Protein AF-X1IWI5-F1 (afdb_monomer)

Foldseek 3Di:
DDDPPPPVVVVVVVVVVVVVPPPDDPPDDDPDDDPVVVVVVVVVVVVPPPPPPPDDAAEWEQLAAEEQQFLNRTASDPVSPDRHDPPSGGCQRDPQNQAYEYAYDAPHEYEYDEEQRHYQEYEYAHEYEPEAHANAEYQEYAYAYYYHYPDPHDYHYHDVRHDDPDD

Sequence (167 aa):
MNNFRSIRSVFFQLKSIFFSTSNSFTENTFPTISFRWRKIALLFIFSIGLCLQSYSQSTWYTLASGEWDDPTTWTLDPSGVLPNNPGSLTPTTSPTSASDYVVILSARTVTVSSNNKTNARLTVTGRIDFKATTGHTFTEIRGSGKIILKADNFPAGDASHFLTEDQ

Mean predicted aligned error: 14.98 Å

Solvent-accessible surface area (backbone atoms only — not comparable to full-atom values): 9650 Å² total; per-residue (Å²): 144,87,75,82,70,60,66,64,54,56,59,54,57,56,56,54,62,66,62,71,78,68,86,83,73,83,90,75,88,77,80,91,71,61,79,78,52,62,60,52,55,56,51,53,57,59,73,62,60,66,78,80,75,81,80,68,74,48,58,40,21,37,43,45,61,36,45,56,86,39,33,77,21,36,9,59,32,92,84,21,78,53,90,42,48,94,78,63,45,27,65,76,70,36,97,42,13,63,63,14,36,37,36,38,40,66,95,29,45,38,36,36,90,64,58,56,51,44,26,31,30,40,35,34,49,14,34,39,34,36,44,83,34,44,73,31,38,25,60,33,31,30,39,71,38,46,84,42,66,71,56,99,45,79,60,47,53,47,47,89,60,40,67,79,74,93,128

Organism: NCBI:txid412755

Secondary structure (DSSP, 8-state):
---TTHHHHHHHHHHHHHHHT-S-----------HHHHHHHHHHHHHT----------EEEE-SSEETT-GGGEES-TTS-S---TT---TTTSTTGGG-EEEE-TT-EEE--SS--EEEEEEESSEEE-TT----EEEEEEESSEEE-SSS-PPEEEEEEE--S--

Structure (mmCIF, N/CA/C/O backbone):
data_AF-X1IWI5-F1
#
_entry.id   AF-X1IWI5-F1
#
loop_
_atom_site.group_PDB
_atom_site.id
_atom_site.type_symbol
_atom_site.label_atom_id
_atom_site.label_alt_id
_atom_site.label_comp_id
_atom_site.label_asym_id
_atom_site.label_entity_id
_atom_site.label_seq_id
_atom_site.pdbx_PDB_ins_code
_atom_site.Cartn_x
_atom_site.Cartn_y
_atom_site.Cartn_z
_atom_site.occupancy
_atom_site.B_iso_or_equiv
_atom_site.auth_seq_id
_atom_site.auth_comp_id
_atom_site.auth_asym_id
_atom_site.auth_atom_id
_atom_site.pdbx_PDB_model_num
ATOM 1 N N . MET A 1 1 ? 40.822 33.840 1.444 1.00 48.66 1 MET A N 1
ATOM 2 C CA . MET A 1 1 ? 41.883 33.393 0.515 1.00 48.66 1 MET A CA 1
ATOM 3 C C . MET A 1 1 ? 42.772 32.395 1.247 1.00 48.66 1 MET A C 1
ATOM 5 O O . MET A 1 1 ? 43.721 32.830 1.864 1.00 48.66 1 MET A O 1
ATOM 9 N N . ASN A 1 2 ? 42.403 31.106 1.293 1.00 48.56 2 ASN A N 1
ATOM 10 C CA . ASN A 1 2 ? 43.216 29.999 1.834 1.00 48.56 2 ASN A CA 1
ATOM 11 C C . ASN A 1 2 ? 42.474 28.678 1.569 1.00 48.56 2 ASN A C 1
ATOM 13 O O . ASN A 1 2 ? 41.573 28.352 2.324 1.00 48.56 2 ASN A O 1
ATOM 17 N N . ASN A 1 3 ? 42.791 27.965 0.480 1.00 47.91 3 ASN A N 1
ATOM 18 C CA . ASN A 1 3 ? 42.430 26.536 0.326 1.00 47.91 3 ASN A CA 1
ATOM 19 C C . ASN A 1 3 ? 43.180 25.790 -0.800 1.00 47.91 3 ASN A C 1
ATOM 21 O O . ASN A 1 3 ? 43.015 24.587 -0.968 1.00 47.91 3 ASN A O 1
ATOM 25 N N . PHE A 1 4 ? 44.084 26.444 -1.538 1.00 42.78 4 PHE A N 1
ATOM 26 C CA . PHE A 1 4 ? 44.809 25.809 -2.650 1.00 42.78 4 PHE A CA 1
ATOM 27 C C . PHE A 1 4 ? 46.048 24.981 -2.252 1.00 42.78 4 PHE A C 1
ATOM 29 O O . PHE A 1 4 ? 46.685 24.385 -3.120 1.00 42.78 4 PHE A O 1
ATOM 36 N N . ARG A 1 5 ? 46.408 24.906 -0.961 1.00 47.59 5 ARG A N 1
ATOM 37 C CA . ARG A 1 5 ? 47.609 24.170 -0.509 1.00 47.59 5 ARG A CA 1
ATOM 38 C C . ARG A 1 5 ? 47.379 22.684 -0.191 1.00 47.59 5 ARG A C 1
ATOM 40 O O . ARG A 1 5 ? 48.349 21.937 -0.194 1.00 47.59 5 ARG A O 1
ATOM 47 N N . SER A 1 6 ? 46.138 22.228 0.011 1.00 51.47 6 SER A N 1
ATOM 48 C CA . SER A 1 6 ? 45.866 20.842 0.449 1.00 51.47 6 SER A CA 1
ATOM 49 C C . SER A 1 6 ? 45.913 19.811 -0.697 1.00 51.47 6 SER A C 1
ATOM 51 O O . SER A 1 6 ? 46.529 18.755 -0.579 1.00 51.47 6 SER A O 1
ATOM 53 N N . ILE A 1 7 ? 45.379 20.151 -1.875 1.00 47.53 7 ILE A N 1
ATOM 54 C CA . ILE A 1 7 ? 45.227 19.204 -3.000 1.00 47.53 7 ILE A CA 1
ATOM 55 C C . ILE A 1 7 ? 46.578 18.795 -3.615 1.00 47.53 7 ILE A C 1
ATOM 57 O O . ILE A 1 7 ? 46.764 17.642 -3.999 1.00 47.53 7 ILE A O 1
ATOM 61 N N . ARG A 1 8 ? 47.569 19.698 -3.656 1.00 45.88 8 ARG A N 1
ATOM 62 C CA . ARG A 1 8 ? 48.908 19.380 -4.192 1.00 45.88 8 ARG A CA 1
ATOM 63 C C . ARG A 1 8 ? 49.673 18.358 -3.339 1.00 45.88 8 ARG A C 1
ATOM 65 O O . ARG A 1 8 ? 50.489 17.627 -3.889 1.00 45.88 8 ARG A O 1
ATOM 72 N N . SER A 1 9 ? 49.395 18.290 -2.035 1.00 42.44 9 SER A N 1
ATOM 73 C CA . SER A 1 9 ? 50.067 17.374 -1.102 1.00 42.44 9 SER A CA 1
ATOM 74 C C . SER A 1 9 ? 49.572 15.929 -1.260 1.00 42.44 9 SER A C 1
ATOM 76 O O . SER A 1 9 ? 50.367 14.994 -1.355 1.00 42.44 9 SER A O 1
ATOM 78 N N . VAL A 1 10 ? 48.256 15.750 -1.424 1.00 50.88 10 VAL A N 1
ATOM 79 C CA . VAL A 1 10 ? 47.628 14.433 -1.637 1.00 50.88 10 VAL A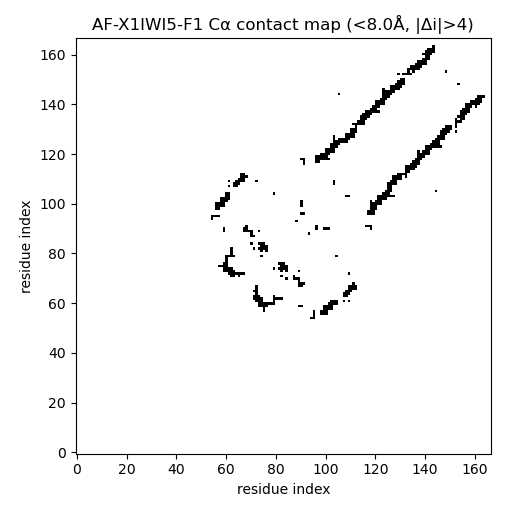 CA 1
ATOM 80 C C . VAL A 1 10 ? 48.057 13.817 -2.976 1.00 50.88 10 VAL A C 1
ATOM 82 O O . VAL A 1 10 ? 48.369 12.629 -3.051 1.00 50.88 10 VAL A O 1
ATOM 85 N N . PHE A 1 11 ? 48.183 14.642 -4.022 1.00 44.34 11 PHE A N 1
ATOM 86 C CA . PHE A 1 11 ? 48.696 14.217 -5.330 1.00 44.34 11 PHE A CA 1
ATOM 87 C C . PHE A 1 11 ? 50.164 13.759 -5.302 1.00 44.34 11 PHE A C 1
ATOM 89 O O . PHE A 1 11 ? 50.561 12.954 -6.144 1.00 44.34 11 PHE A O 1
ATOM 96 N N . PHE A 1 12 ? 50.973 14.247 -4.357 1.00 45.41 12 PHE A N 1
ATOM 97 C CA . PHE A 1 12 ? 52.381 13.856 -4.237 1.00 45.41 12 PHE A CA 1
ATOM 98 C C . PHE A 1 12 ? 52.550 12.539 -3.462 1.00 45.41 12 PHE A C 1
ATOM 100 O O . PHE A 1 12 ? 53.383 11.717 -3.836 1.00 45.41 12 PHE A O 1
ATOM 107 N N . GLN A 1 13 ? 51.712 12.295 -2.446 1.00 46.12 13 GLN A N 1
ATOM 108 C CA . GLN A 1 13 ? 51.701 11.046 -1.668 1.00 46.12 13 GLN A CA 1
ATOM 109 C C . GLN A 1 13 ? 51.179 9.843 -2.472 1.00 46.12 13 GLN A C 1
ATOM 111 O O . GLN A 1 13 ? 51.767 8.768 -2.423 1.00 46.12 13 GLN A O 1
ATOM 116 N N . LEU A 1 14 ? 50.143 10.018 -3.298 1.00 37.47 14 LEU A N 1
ATOM 117 C CA . LEU A 1 14 ? 49.637 8.931 -4.152 1.00 37.47 14 LEU A CA 1
ATOM 118 C C . LEU A 1 14 ? 50.627 8.535 -5.258 1.00 37.47 14 LEU A C 1
ATOM 120 O O . LEU A 1 14 ? 50.678 7.375 -5.661 1.00 37.47 14 LEU A O 1
ATOM 124 N N . LYS A 1 15 ? 51.465 9.472 -5.718 1.00 40.16 15 LYS A N 1
ATOM 125 C CA . LYS A 1 15 ? 52.492 9.203 -6.733 1.00 40.16 15 LYS A CA 1
ATOM 126 C C . LYS A 1 15 ? 53.610 8.286 -6.226 1.00 40.16 15 LYS A C 1
ATOM 128 O O . LYS A 1 15 ? 54.157 7.534 -7.028 1.00 40.16 15 LYS A O 1
ATOM 133 N N . SER A 1 16 ? 53.946 8.330 -4.931 1.00 42.09 16 SER A N 1
ATOM 134 C CA . SER A 1 16 ? 54.990 7.461 -4.367 1.00 42.09 16 SER A CA 1
ATOM 135 C C . SER A 1 16 ? 54.486 6.038 -4.107 1.00 42.09 16 SER A C 1
ATOM 137 O O . SER A 1 16 ? 55.231 5.085 -4.329 1.00 42.09 16 SER A O 1
ATOM 139 N N . ILE A 1 17 ? 53.207 5.877 -3.746 1.00 45.00 17 ILE A N 1
ATOM 140 C CA . ILE A 1 17 ? 52.581 4.562 -3.523 1.00 45.00 17 ILE A CA 1
ATOM 141 C C . ILE A 1 17 ? 52.542 3.745 -4.826 1.00 45.00 17 ILE A C 1
ATOM 143 O O . ILE A 1 17 ? 52.826 2.549 -4.819 1.00 45.00 17 ILE A O 1
ATOM 147 N N . PHE A 1 18 ? 52.282 4.390 -5.969 1.00 43.59 18 PHE A N 1
ATOM 148 C CA . PHE A 1 18 ? 52.265 3.708 -7.269 1.00 43.59 18 PHE A CA 1
ATOM 149 C C . PHE A 1 18 ? 53.653 3.329 -7.813 1.00 43.59 18 PHE A C 1
ATOM 151 O O . PHE A 1 18 ? 53.731 2.452 -8.669 1.00 43.59 18 PHE A O 1
ATOM 158 N N . PHE A 1 19 ? 54.745 3.936 -7.331 1.00 42.88 19 PHE A N 1
ATOM 159 C CA . PHE A 1 19 ? 56.100 3.608 -7.802 1.00 42.88 19 PHE A CA 1
ATOM 160 C C . PHE A 1 19 ? 56.765 2.458 -7.025 1.00 42.88 19 PHE A C 1
ATOM 162 O O . PHE A 1 19 ? 57.639 1.792 -7.572 1.00 42.88 19 PHE A O 1
ATOM 169 N N . SER A 1 20 ? 56.332 2.178 -5.789 1.00 38.62 20 SER A N 1
ATOM 170 C CA . SER A 1 20 ? 56.926 1.125 -4.942 1.00 38.62 20 SER A CA 1
ATOM 171 C C . SER A 1 20 ? 56.593 -0.303 -5.407 1.00 38.62 20 SER A C 1
ATOM 173 O O . SER A 1 20 ? 57.380 -1.227 -5.227 1.00 38.62 20 SER A O 1
ATOM 175 N N . THR A 1 21 ? 55.454 -0.497 -6.075 1.00 44.72 21 THR A N 1
ATOM 176 C CA . THR A 1 21 ? 54.910 -1.840 -6.364 1.00 44.72 21 THR A CA 1
ATOM 177 C C . THR A 1 21 ? 55.082 -2.263 -7.827 1.00 44.72 21 THR A C 1
ATOM 179 O O . THR A 1 21 ? 54.224 -2.942 -8.382 1.00 44.72 21 THR A O 1
ATOM 182 N N . SER A 1 22 ? 56.165 -1.835 -8.486 1.00 47.81 22 SER A N 1
ATOM 183 C CA . SER A 1 22 ? 56.419 -2.142 -9.908 1.00 47.81 22 SER A CA 1
ATOM 184 C C . SER A 1 22 ? 57.654 -3.007 -10.174 1.00 47.81 22 SER A C 1
ATOM 186 O O . SER A 1 22 ? 58.062 -3.153 -11.319 1.00 47.81 22 SER A O 1
ATOM 188 N N . ASN A 1 23 ? 58.213 -3.656 -9.151 1.00 47.78 23 ASN A N 1
ATOM 189 C CA . ASN A 1 23 ? 59.339 -4.575 -9.324 1.00 47.78 23 ASN A CA 1
ATOM 190 C C . ASN A 1 23 ? 58.905 -6.030 -9.141 1.00 47.78 23 ASN A C 1
ATOM 192 O O . ASN A 1 23 ? 59.270 -6.649 -8.148 1.00 47.78 23 ASN A O 1
ATOM 196 N N . SER A 1 24 ? 58.088 -6.553 -10.060 1.00 45.00 24 SER A N 1
ATOM 197 C CA . SER A 1 24 ? 58.049 -7.982 -10.455 1.00 45.00 24 SER A CA 1
ATOM 198 C C . SER A 1 24 ? 56.770 -8.307 -11.229 1.00 45.00 24 SER A C 1
ATOM 200 O O . SER A 1 24 ? 55.921 -9.075 -10.791 1.00 45.00 24 SER A O 1
ATOM 202 N N . PHE A 1 25 ? 56.629 -7.748 -12.428 1.00 38.84 25 PHE A N 1
ATOM 203 C CA . PHE A 1 25 ? 55.798 -8.397 -13.437 1.00 38.84 25 PHE A CA 1
ATOM 204 C C . PHE A 1 25 ? 56.708 -8.698 -14.618 1.00 38.84 25 PHE A C 1
ATOM 206 O O . PHE A 1 25 ? 57.157 -7.793 -15.313 1.00 38.84 25 PHE A O 1
ATOM 213 N N . THR A 1 26 ? 57.084 -9.968 -14.759 1.00 39.28 26 THR A N 1
ATOM 214 C CA . THR A 1 26 ? 57.910 -10.453 -15.864 1.00 39.28 26 THR A CA 1
ATOM 215 C C . THR A 1 26 ? 57.195 -10.158 -17.179 1.00 39.28 26 THR A C 1
ATOM 217 O O . THR A 1 26 ? 56.126 -10.710 -17.444 1.00 39.28 26 THR A O 1
ATOM 220 N N . GLU A 1 27 ? 57.778 -9.259 -17.971 1.00 41.78 27 GLU A N 1
ATOM 221 C CA . GLU A 1 27 ? 57.316 -8.848 -19.297 1.00 41.78 27 GLU A CA 1
ATOM 222 C C . GLU A 1 27 ? 57.450 -9.992 -20.303 1.00 41.78 27 GLU A C 1
ATOM 224 O O . GLU A 1 27 ? 58.369 -10.013 -21.113 1.00 41.78 27 GLU A O 1
ATOM 229 N N . ASN A 1 28 ? 56.517 -10.938 -20.296 1.00 45.28 28 ASN A N 1
ATOM 230 C CA . ASN A 1 28 ? 56.418 -11.899 -21.383 1.00 45.28 28 ASN A CA 1
ATOM 231 C C . ASN A 1 28 ? 55.070 -11.719 -22.083 1.00 45.28 28 ASN A C 1
ATOM 233 O O . ASN A 1 28 ? 54.017 -12.087 -21.569 1.00 45.28 28 ASN A O 1
ATOM 237 N N . THR A 1 29 ? 55.156 -11.162 -23.293 1.00 45.62 29 THR A N 1
ATOM 238 C CA . THR A 1 29 ? 54.141 -11.117 -24.361 1.00 45.62 29 THR A CA 1
ATOM 239 C C . THR A 1 29 ? 52.958 -10.158 -24.200 1.00 45.62 29 THR A C 1
ATOM 241 O O . THR A 1 29 ? 51.818 -10.573 -24.037 1.00 45.62 29 THR A O 1
ATOM 244 N N . PHE A 1 30 ? 53.197 -8.866 -24.442 1.00 42.31 30 PHE A N 1
ATOM 245 C CA . PHE A 1 30 ? 52.181 -8.026 -25.089 1.00 42.31 30 PHE A CA 1
ATOM 246 C C . PHE A 1 30 ? 52.813 -7.260 -26.261 1.00 42.31 30 PHE A C 1
ATOM 248 O O . PHE A 1 30 ? 53.873 -6.658 -26.081 1.00 42.31 30 PHE A O 1
ATOM 255 N N . PRO A 1 31 ? 52.214 -7.284 -27.469 1.00 43.91 31 PRO A N 1
ATOM 256 C CA . PRO A 1 31 ? 52.748 -6.555 -28.612 1.00 43.91 31 PRO A CA 1
ATOM 257 C C . PRO A 1 31 ? 52.684 -5.044 -28.355 1.00 43.91 31 PRO A C 1
ATOM 259 O O . PRO A 1 31 ? 51.786 -4.547 -27.672 1.00 43.91 31 PRO A O 1
ATOM 262 N N . THR A 1 32 ? 53.652 -4.315 -28.908 1.00 50.38 32 THR A N 1
ATOM 263 C CA . THR A 1 32 ? 53.861 -2.866 -28.783 1.00 50.38 32 THR A CA 1
ATOM 264 C C . THR A 1 32 ? 52.695 -2.059 -29.363 1.00 50.38 32 THR A C 1
ATOM 266 O O . THR A 1 32 ? 52.744 -1.514 -30.463 1.00 50.38 32 THR A O 1
ATOM 269 N N . ILE A 1 33 ? 51.612 -1.950 -28.597 1.00 45.59 33 ILE A N 1
ATOM 270 C CA . ILE A 1 33 ? 50.469 -1.095 -28.917 1.00 45.59 33 ILE A CA 1
ATOM 271 C C . ILE A 1 33 ? 50.834 0.356 -28.580 1.00 45.59 33 ILE A C 1
ATOM 273 O O . ILE A 1 33 ? 51.229 0.683 -27.458 1.00 45.59 33 ILE A O 1
ATOM 277 N N . SER A 1 34 ? 50.706 1.239 -29.574 1.00 57.50 34 SER A N 1
ATOM 278 C CA . SER A 1 34 ? 51.087 2.649 -29.462 1.00 57.50 34 SER A CA 1
ATOM 279 C C . SER A 1 34 ? 50.402 3.358 -28.284 1.00 57.50 34 SER A C 1
ATOM 281 O O . SER A 1 34 ? 49.220 3.161 -27.987 1.00 57.50 34 SER A O 1
ATOM 283 N N . PHE A 1 35 ? 51.149 4.250 -27.624 1.00 49.50 35 PHE A N 1
ATOM 284 C CA . PHE A 1 35 ? 50.772 4.958 -26.391 1.00 49.50 35 PHE A CA 1
ATOM 285 C C . PHE A 1 35 ? 49.425 5.713 -26.470 1.00 49.50 35 PHE A C 1
ATOM 287 O O . PHE A 1 35 ? 48.824 6.027 -25.441 1.00 49.50 35 PHE A O 1
ATOM 294 N N . ARG A 1 36 ? 48.912 5.979 -27.682 1.00 53.62 36 ARG A N 1
ATOM 295 C CA . ARG A 1 36 ? 47.614 6.637 -27.908 1.00 53.62 36 ARG A CA 1
ATOM 296 C C . ARG A 1 36 ? 46.409 5.749 -27.558 1.00 53.62 36 ARG A C 1
ATOM 298 O O . ARG A 1 36 ? 45.365 6.291 -27.217 1.00 53.62 36 ARG A O 1
ATOM 305 N N . TRP A 1 37 ? 46.562 4.423 -27.535 1.00 46.09 37 TRP A N 1
ATOM 306 C CA . TRP A 1 37 ? 45.487 3.472 -27.205 1.00 46.09 37 TRP A CA 1
ATOM 307 C C . TRP A 1 37 ? 45.353 3.175 -25.703 1.00 46.09 37 TRP A C 1
ATOM 309 O O . TRP A 1 37 ? 44.263 2.854 -25.236 1.00 46.09 37 TRP A O 1
ATOM 319 N N . ARG A 1 38 ? 46.412 3.384 -24.906 1.00 49.84 38 ARG A N 1
ATOM 320 C CA . ARG A 1 38 ? 46.373 3.213 -23.435 1.00 49.84 38 ARG A CA 1
ATOM 321 C C . ARG A 1 38 ? 45.433 4.214 -22.750 1.00 49.84 38 ARG A C 1
ATOM 3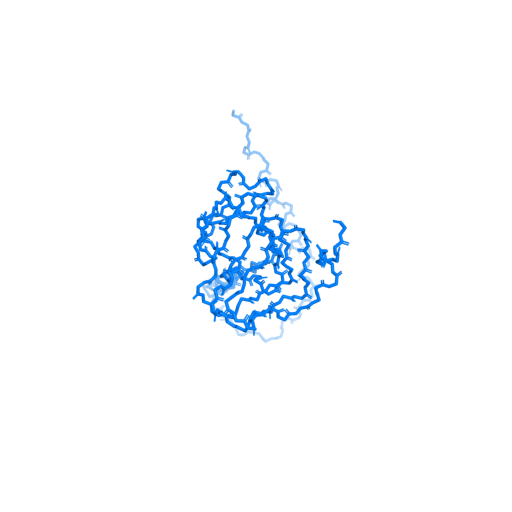23 O O . ARG A 1 38 ? 44.811 3.881 -21.748 1.00 49.84 38 ARG A O 1
ATOM 330 N N . LYS A 1 39 ? 45.291 5.424 -23.305 1.00 47.59 39 LYS A N 1
ATOM 331 C CA . LYS A 1 39 ? 44.359 6.451 -22.800 1.00 47.59 39 LYS A CA 1
ATOM 332 C C . LYS A 1 39 ? 42.901 6.177 -23.189 1.00 47.59 39 LYS A C 1
ATOM 334 O O . LYS A 1 39 ? 42.006 6.538 -22.436 1.00 47.59 39 LYS A O 1
ATOM 339 N N . ILE A 1 40 ? 42.672 5.517 -24.326 1.00 50.31 40 ILE A N 1
ATOM 340 C CA . ILE A 1 40 ? 41.329 5.166 -24.818 1.00 50.31 40 ILE A CA 1
ATOM 341 C C . ILE A 1 40 ? 40.785 3.940 -24.064 1.00 50.31 40 ILE A C 1
ATOM 343 O O . ILE A 1 40 ? 39.624 3.939 -23.669 1.00 50.31 40 ILE A O 1
ATOM 347 N N . ALA A 1 41 ? 41.634 2.952 -23.754 1.00 50.66 41 ALA A N 1
ATOM 348 C CA . ALA A 1 41 ? 41.246 1.787 -22.951 1.00 50.66 41 ALA A CA 1
ATOM 349 C C . ALA A 1 41 ? 40.859 2.150 -21.499 1.00 50.66 41 ALA A C 1
ATOM 351 O O . ALA A 1 41 ? 39.903 1.604 -20.956 1.00 50.66 41 ALA A O 1
ATOM 352 N N . LEU A 1 42 ? 41.541 3.127 -20.886 1.00 49.44 42 LEU A N 1
ATOM 353 C CA . LEU A 1 42 ? 41.219 3.629 -19.539 1.00 49.44 42 LEU A CA 1
ATOM 354 C C . LEU A 1 42 ? 39.928 4.467 -19.488 1.00 49.44 42 LEU A C 1
ATOM 356 O O . LEU A 1 42 ? 39.244 4.468 -18.468 1.00 49.44 42 LEU A O 1
ATOM 360 N N . LEU A 1 43 ? 39.556 5.133 -20.586 1.00 48.94 43 LEU A N 1
ATOM 361 C CA . LEU A 1 43 ? 38.269 5.833 -20.705 1.00 48.94 43 LEU A CA 1
ATOM 362 C C . LEU A 1 43 ? 37.092 4.864 -20.910 1.00 48.94 43 LEU A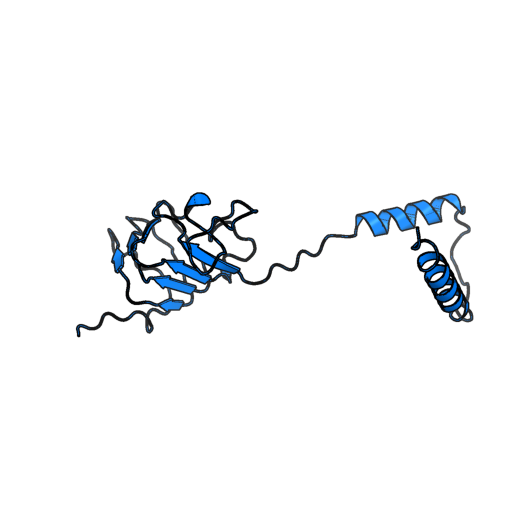 C 1
ATOM 364 O O . LEU A 1 43 ? 35.981 5.156 -20.471 1.00 48.94 43 LEU A O 1
ATOM 368 N N . PHE A 1 44 ? 37.335 3.692 -21.505 1.00 47.44 44 PHE A N 1
ATOM 369 C CA . PHE A 1 44 ? 36.313 2.655 -21.679 1.00 47.44 44 PHE A CA 1
ATOM 370 C C . PHE A 1 44 ? 35.949 1.947 -20.366 1.00 47.44 44 PHE A C 1
ATOM 372 O O . PHE A 1 44 ? 34.780 1.662 -20.125 1.00 47.44 44 PHE A O 1
ATOM 379 N N . ILE A 1 45 ? 36.920 1.748 -19.470 1.00 50.28 45 ILE A N 1
ATOM 380 C CA . ILE A 1 45 ? 36.666 1.198 -18.127 1.00 50.28 45 ILE A CA 1
ATOM 381 C C . ILE A 1 45 ? 35.964 2.242 -17.232 1.00 50.28 45 ILE A C 1
ATOM 383 O O . ILE A 1 45 ? 35.169 1.876 -16.373 1.00 50.28 45 ILE A O 1
ATOM 387 N N . PHE A 1 46 ? 36.161 3.545 -17.482 1.00 46.25 46 PHE A N 1
ATOM 388 C CA . PHE A 1 46 ? 35.451 4.624 -16.777 1.00 46.25 46 PHE A CA 1
ATOM 389 C C . PHE A 1 46 ? 33.996 4.824 -17.254 1.00 46.25 46 PHE A C 1
ATOM 391 O O . PHE A 1 46 ? 33.165 5.290 -16.482 1.00 46.25 46 PHE A O 1
ATOM 398 N N . SER A 1 47 ? 33.649 4.427 -18.489 1.00 49.12 47 SER A N 1
ATOM 399 C CA . SER A 1 47 ? 32.244 4.371 -18.956 1.00 49.12 47 SER A CA 1
ATOM 400 C C . SER A 1 4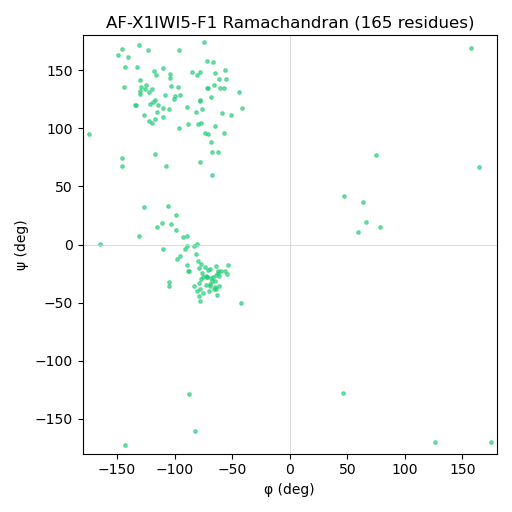7 ? 31.484 3.126 -18.482 1.00 49.12 47 SER A C 1
ATOM 402 O O . SER A 1 47 ? 30.259 3.108 -18.530 1.00 49.12 47 SER A O 1
ATOM 404 N N . ILE A 1 48 ? 32.193 2.113 -17.971 1.00 53.56 48 ILE A N 1
ATOM 405 C CA . ILE A 1 48 ? 31.628 0.977 -17.219 1.00 53.56 48 ILE A CA 1
ATOM 406 C C . ILE A 1 48 ? 31.799 1.223 -15.706 1.00 53.56 48 ILE A C 1
ATOM 408 O O . ILE A 1 48 ? 31.756 0.312 -14.885 1.00 53.56 48 ILE A O 1
ATOM 412 N N . GLY A 1 49 ? 31.896 2.490 -15.289 1.00 51.53 49 GLY A N 1
ATOM 413 C CA . GLY A 1 49 ? 31.444 2.909 -13.965 1.00 51.53 49 GLY A CA 1
ATOM 414 C C . GLY A 1 49 ? 29.922 2.790 -13.892 1.00 51.53 49 GLY A C 1
ATOM 415 O O . GLY A 1 49 ? 29.232 3.791 -13.724 1.00 51.53 49 GLY A O 1
ATOM 416 N N . LEU A 1 50 ? 29.403 1.574 -14.098 1.00 55.34 50 LEU A N 1
ATOM 417 C CA . LEU A 1 50 ? 28.028 1.211 -13.818 1.00 55.34 50 LEU A CA 1
ATOM 418 C C . LEU A 1 50 ? 27.781 1.661 -12.386 1.00 55.34 50 LEU A C 1
ATOM 420 O O . LEU A 1 50 ? 28.379 1.144 -11.442 1.00 55.34 50 LEU A O 1
ATOM 424 N N . CYS A 1 51 ? 26.946 2.681 -12.250 1.00 57.47 51 CYS A N 1
ATOM 425 C CA . CYS A 1 51 ? 26.410 3.096 -10.978 1.00 57.47 51 CYS A CA 1
ATOM 426 C C . CYS A 1 51 ? 25.692 1.872 -10.395 1.00 57.47 51 CYS A C 1
ATOM 428 O O . CYS A 1 51 ? 24.564 1.572 -10.779 1.00 57.47 51 CYS A O 1
ATOM 430 N N . LEU A 1 52 ? 26.368 1.112 -9.530 1.00 53.75 52 LEU A N 1
ATOM 431 C CA . LEU A 1 52 ? 25.718 0.129 -8.679 1.00 53.75 52 LEU A CA 1
ATOM 432 C C . LEU A 1 52 ? 24.880 0.941 -7.696 1.00 53.75 52 LEU A C 1
ATOM 434 O O . LEU A 1 52 ? 25.357 1.370 -6.648 1.00 53.75 52 LEU A O 1
ATOM 438 N N . GLN A 1 53 ? 23.649 1.247 -8.095 1.00 57.03 53 GLN A N 1
ATOM 439 C CA . GLN A 1 53 ? 22.665 1.831 -7.203 1.00 57.03 53 GLN A CA 1
ATOM 440 C C . GLN A 1 53 ? 22.223 0.711 -6.273 1.00 57.03 53 GLN A C 1
ATOM 442 O O . GLN A 1 53 ? 21.395 -0.125 -6.624 1.00 57.03 53 GLN A O 1
ATOM 447 N N . SER A 1 54 ? 22.845 0.652 -5.100 1.00 59.97 54 SER A N 1
ATOM 448 C CA . SER A 1 54 ? 22.361 -0.181 -4.009 1.00 59.97 54 SER A CA 1
ATOM 449 C C . SER A 1 54 ? 21.004 0.367 -3.581 1.00 59.97 54 SER A C 1
ATOM 451 O O . SER A 1 54 ? 20.934 1.392 -2.904 1.00 59.97 54 SER A O 1
ATOM 453 N N . TYR A 1 55 ? 19.923 -0.288 -3.997 1.00 68.19 55 TYR A N 1
ATOM 454 C CA . TYR A 1 55 ? 18.598 0.021 -3.485 1.00 68.19 55 TYR A CA 1
ATOM 455 C C . TYR A 1 55 ? 18.420 -0.690 -2.146 1.00 68.19 55 TYR A C 1
ATOM 457 O O . TYR A 1 55 ? 18.439 -1.917 -2.067 1.00 68.19 55 TYR A O 1
ATOM 465 N N . SER A 1 56 ? 18.307 0.099 -1.082 1.00 82.19 56 SER A N 1
ATOM 466 C CA . SER A 1 56 ? 17.911 -0.402 0.230 1.00 82.19 56 SER A CA 1
ATOM 467 C C . SER A 1 56 ? 16.390 -0.449 0.312 1.00 82.19 56 SER A C 1
ATOM 469 O O . SER A 1 56 ? 15.711 0.398 -0.270 1.00 82.19 56 SER A O 1
ATOM 471 N N . GLN A 1 57 ? 15.875 -1.409 1.081 1.00 91.00 57 GLN A N 1
ATOM 472 C CA . GLN A 1 57 ? 14.468 -1.490 1.463 1.00 91.00 57 GLN A CA 1
ATOM 473 C C . GLN A 1 57 ? 13.935 -0.114 1.884 1.00 91.00 57 GLN A C 1
ATOM 475 O O . GLN A 1 57 ? 14.545 0.567 2.714 1.00 91.00 57 GLN A O 1
ATOM 480 N N . SER A 1 58 ? 12.785 0.263 1.329 1.00 92.75 58 SER A N 1
ATOM 481 C CA . SER A 1 58 ? 12.096 1.517 1.619 1.00 92.75 58 SER A CA 1
ATOM 482 C C . SER A 1 58 ? 10.809 1.269 2.403 1.00 92.75 58 SER A C 1
ATOM 484 O O . SER A 1 58 ? 10.191 0.207 2.315 1.00 92.75 58 SER A O 1
ATOM 486 N N . THR A 1 59 ? 10.403 2.257 3.204 1.00 95.81 59 THR A N 1
ATOM 487 C CA . THR A 1 59 ? 9.093 2.260 3.866 1.00 95.81 59 THR A CA 1
ATOM 488 C C . THR A 1 59 ? 8.257 3.401 3.313 1.00 95.81 59 THR A C 1
ATOM 490 O O . THR A 1 59 ? 8.644 4.564 3.404 1.00 95.81 59 THR A O 1
ATOM 493 N N . TRP A 1 60 ? 7.117 3.045 2.740 1.00 96.44 60 TRP A N 1
ATOM 494 C CA . TRP A 1 60 ? 6.158 3.947 2.130 1.00 96.44 60 TRP A CA 1
ATOM 495 C C . TRP A 1 60 ? 5.069 4.312 3.128 1.00 96.44 60 TRP A C 1
ATOM 497 O O . TRP A 1 60 ? 4.439 3.431 3.711 1.00 96.44 60 TRP A O 1
ATOM 507 N N . TYR A 1 61 ? 4.814 5.603 3.284 1.00 96.88 61 TYR A N 1
ATOM 508 C CA . TYR A 1 61 ? 3.767 6.148 4.138 1.00 96.88 61 TYR A CA 1
ATOM 509 C C . TYR A 1 61 ? 2.729 6.880 3.290 1.00 96.88 61 TYR A C 1
ATOM 511 O O . TYR A 1 61 ? 3.054 7.494 2.272 1.00 96.88 61 TYR A O 1
ATOM 519 N N . THR A 1 62 ? 1.465 6.827 3.700 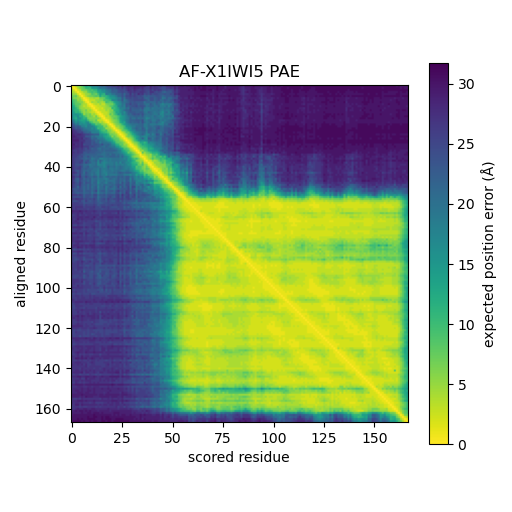1.00 96.38 62 THR A N 1
ATOM 520 C CA . THR A 1 62 ? 0.394 7.560 3.013 1.00 96.38 62 THR A CA 1
ATOM 521 C C . THR A 1 62 ? 0.439 9.051 3.349 1.00 96.38 62 THR A C 1
ATOM 523 O O . THR A 1 62 ? 0.198 9.438 4.490 1.00 96.38 62 THR A O 1
ATOM 526 N N . LEU A 1 63 ? 0.684 9.892 2.345 1.00 94.62 63 LEU A N 1
ATOM 527 C CA . LEU A 1 63 ? 0.655 11.353 2.450 1.00 94.62 63 LEU A CA 1
ATOM 528 C C . LEU A 1 63 ? -0.787 11.883 2.446 1.00 94.62 63 LEU A C 1
ATOM 530 O O . LEU A 1 63 ? -1.186 12.681 3.298 1.00 94.62 63 LEU A O 1
ATOM 534 N N . ALA A 1 64 ? -1.587 11.405 1.494 1.00 93.88 64 ALA A N 1
ATOM 535 C CA . ALA A 1 64 ? -2.959 11.837 1.260 1.00 93.88 64 ALA A CA 1
ATOM 536 C C . ALA A 1 64 ? -3.855 10.643 0.911 1.00 93.88 64 ALA A C 1
ATOM 538 O O . ALA A 1 64 ? -3.371 9.579 0.541 1.00 93.88 64 ALA A O 1
ATOM 539 N N . SER A 1 65 ? -5.171 10.806 1.050 1.00 95.69 65 SER A N 1
ATOM 540 C CA . SER A 1 65 ? -6.120 9.801 0.557 1.00 95.69 65 SER A CA 1
ATOM 541 C C . SER A 1 65 ? -6.136 9.821 -0.970 1.00 95.69 65 SER A C 1
ATOM 543 O O . SER A 1 65 ? -6.222 10.900 -1.554 1.00 95.69 65 SER A O 1
ATOM 545 N N . GLY A 1 66 ? -6.092 8.655 -1.606 1.00 96.00 66 GLY A N 1
ATOM 546 C CA . GLY A 1 66 ? -5.956 8.565 -3.057 1.00 96.00 66 GLY A CA 1
ATOM 547 C C . GLY A 1 66 ? -5.809 7.137 -3.565 1.00 96.00 66 GLY A C 1
ATOM 548 O O . GLY A 1 66 ? -5.998 6.170 -2.825 1.00 96.00 66 GLY A O 1
ATOM 549 N N . GLU A 1 67 ? -5.476 7.013 -4.846 1.00 96.62 67 GLU A N 1
ATOM 550 C CA . GLU A 1 67 ? -5.247 5.719 -5.488 1.00 96.62 67 GLU A CA 1
ATOM 551 C C . GLU A 1 67 ? -3.832 5.199 -5.178 1.00 96.62 67 GLU A C 1
ATOM 553 O O . GLU A 1 67 ? -2.870 5.961 -5.080 1.00 96.62 67 GLU A O 1
ATOM 558 N N . TRP A 1 68 ? -3.692 3.880 -5.045 1.00 96.12 68 TRP A N 1
ATOM 559 C CA . TRP A 1 68 ? -2.430 3.209 -4.717 1.00 96.12 68 TRP A CA 1
ATOM 560 C C . TRP A 1 68 ? -1.340 3.431 -5.770 1.00 96.12 68 TRP A C 1
ATOM 562 O O . TRP A 1 68 ? -0.166 3.532 -5.434 1.00 96.12 68 TRP A O 1
ATOM 572 N N . ASP A 1 69 ? -1.703 3.499 -7.048 1.00 95.38 69 ASP A N 1
ATOM 573 C CA . ASP A 1 69 ? -0.737 3.708 -8.135 1.00 95.38 69 ASP A CA 1
ATOM 574 C C . ASP A 1 69 ? -0.500 5.193 -8.451 1.00 95.38 69 ASP A C 1
ATOM 576 O O . ASP A 1 69 ? 0.195 5.513 -9.414 1.00 95.38 69 ASP A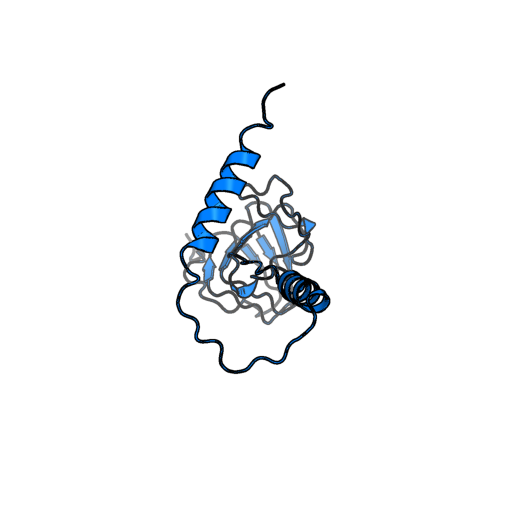 O 1
ATOM 580 N N . ASP A 1 70 ? -1.048 6.103 -7.643 1.00 95.50 70 ASP A N 1
ATOM 581 C CA . ASP A 1 70 ? -0.755 7.529 -7.737 1.00 95.50 70 ASP A CA 1
ATOM 582 C C . ASP A 1 70 ? 0.455 7.871 -6.845 1.00 95.50 70 ASP A C 1
ATOM 584 O O . ASP A 1 70 ? 0.392 7.688 -5.624 1.00 95.50 70 ASP A O 1
ATOM 588 N N . PRO A 1 71 ? 1.572 8.376 -7.403 1.00 94.25 71 PRO A N 1
ATOM 589 C CA . PRO A 1 71 ? 2.753 8.733 -6.620 1.00 94.25 71 PRO A CA 1
ATOM 590 C C . PRO A 1 71 ? 2.511 9.877 -5.625 1.00 94.25 71 PRO A C 1
ATOM 592 O O . PRO A 1 71 ? 3.284 10.018 -4.677 1.00 94.25 71 PRO A O 1
ATOM 595 N N . THR A 1 72 ? 1.452 10.676 -5.799 1.00 94.69 72 THR A N 1
ATOM 596 C CA . THR A 1 72 ? 1.085 11.766 -4.876 1.00 94.69 72 THR A CA 1
ATOM 597 C C . THR A 1 72 ? 0.409 11.264 -3.595 1.00 94.69 72 THR A C 1
ATOM 599 O O . THR A 1 72 ? 0.395 11.969 -2.585 1.00 94.69 72 THR A O 1
ATOM 602 N N . THR A 1 73 ? -0.084 10.020 -3.592 1.00 95.56 73 THR A N 1
ATOM 603 C CA . THR A 1 73 ? -0.622 9.336 -2.404 1.00 95.56 73 THR A CA 1
ATOM 604 C C . THR A 1 73 ? 0.482 8.999 -1.397 1.00 95.56 73 THR A C 1
ATOM 606 O O . THR A 1 73 ? 0.205 8.820 -0.208 1.00 95.56 73 THR A O 1
ATOM 609 N N . TRP A 1 74 ? 1.741 8.932 -1.840 1.00 96.12 74 TRP A N 1
ATOM 610 C CA . TRP A 1 74 ? 2.833 8.334 -1.080 1.00 96.12 74 TRP A CA 1
ATOM 611 C C . TRP A 1 74 ? 3.954 9.304 -0.730 1.00 96.12 74 TRP A C 1
ATOM 613 O O . TRP A 1 74 ? 4.291 10.227 -1.469 1.00 96.12 74 TRP A O 1
ATOM 623 N N . THR A 1 75 ? 4.586 9.030 0.404 1.00 95.44 75 THR A N 1
ATOM 624 C CA . THR A 1 75 ? 5.794 9.705 0.859 1.00 95.44 75 THR A CA 1
ATOM 625 C C . THR A 1 75 ? 6.722 8.720 1.564 1.00 95.44 75 THR A C 1
ATOM 627 O O . THR A 1 75 ? 6.282 7.721 2.130 1.00 95.44 75 THR A O 1
ATOM 630 N N . LEU A 1 76 ? 8.019 9.001 1.528 1.00 93.81 76 LEU A N 1
ATOM 631 C CA . LEU A 1 76 ? 9.044 8.308 2.310 1.00 93.81 76 LEU A CA 1
ATOM 632 C C . LEU A 1 76 ? 9.248 8.966 3.684 1.00 93.81 76 LEU A C 1
ATOM 634 O O . LEU A 1 76 ? 10.077 8.519 4.474 1.00 93.81 76 LEU A O 1
ATOM 638 N N . ASP A 1 77 ? 8.523 10.050 3.965 1.00 92.88 77 ASP A N 1
ATOM 639 C CA . ASP A 1 77 ? 8.532 10.709 5.262 1.00 92.88 77 ASP A CA 1
ATOM 640 C C . ASP A 1 77 ? 7.671 9.940 6.289 1.00 92.88 77 ASP A C 1
ATOM 642 O O . ASP A 1 77 ? 6.470 9.768 6.060 1.00 92.88 77 ASP A O 1
ATOM 646 N N . PRO A 1 78 ? 8.229 9.528 7.444 1.00 91.44 78 PRO A N 1
ATOM 647 C CA . PRO A 1 78 ? 7.496 8.755 8.449 1.00 91.44 78 PRO A CA 1
ATOM 648 C C . PRO A 1 78 ? 6.291 9.469 9.062 1.00 91.44 78 PRO A C 1
ATOM 650 O O . PRO A 1 78 ? 5.398 8.806 9.586 1.00 91.44 78 PRO A O 1
ATOM 653 N N . SER A 1 79 ? 6.256 10.807 9.031 1.00 89.62 79 SER A N 1
ATOM 654 C CA . SER A 1 79 ? 5.123 11.560 9.573 1.00 89.62 79 SER A CA 1
ATOM 655 C C . SER A 1 79 ? 3.925 11.582 8.621 1.00 89.62 79 SER A C 1
ATOM 657 O O . SER A 1 79 ? 2.805 11.839 9.058 1.00 89.62 79 SER A O 1
ATOM 659 N N . GLY A 1 80 ? 4.136 11.314 7.325 1.00 87.06 80 GLY A N 1
ATOM 660 C CA . GLY A 1 80 ? 3.079 11.393 6.317 1.00 87.06 80 GLY A CA 1
ATOM 661 C C . GLY A 1 80 ? 2.558 12.809 6.072 1.00 87.06 80 GLY A C 1
ATOM 662 O O . GLY A 1 80 ? 1.441 12.968 5.582 1.00 87.06 80 GLY A O 1
ATOM 663 N N . VAL A 1 81 ? 3.323 13.837 6.454 1.00 88.06 81 VAL A N 1
ATOM 664 C CA . VAL A 1 81 ? 2.932 15.252 6.317 1.00 88.06 81 VAL A CA 1
ATOM 665 C C . VAL A 1 81 ? 3.675 15.925 5.169 1.00 88.06 81 VAL A C 1
ATOM 667 O O . VAL A 1 81 ? 3.108 16.768 4.475 1.00 88.06 81 VAL A O 1
ATOM 670 N N . LEU A 1 82 ? 4.939 15.558 4.955 1.00 90.81 82 LEU A N 1
ATOM 671 C CA . LEU A 1 82 ? 5.777 16.177 3.936 1.00 90.81 82 LEU A CA 1
ATOM 672 C C . LEU A 1 82 ? 5.793 15.336 2.655 1.00 90.81 82 LEU A C 1
ATOM 674 O O . LEU A 1 82 ? 5.965 14.116 2.735 1.00 90.81 82 LEU A O 1
ATOM 678 N N . PRO A 1 83 ? 5.669 15.958 1.469 1.00 91.00 83 PRO A N 1
ATOM 679 C CA . PRO A 1 83 ? 5.868 15.269 0.203 1.00 91.00 83 PRO A CA 1
ATOM 680 C C . PRO A 1 83 ? 7.359 14.957 0.019 1.00 91.00 83 PRO A C 1
ATOM 682 O O . PRO A 1 83 ? 8.135 15.791 -0.441 1.00 91.00 83 PRO A O 1
ATOM 685 N N . ASN A 1 84 ? 7.766 13.746 0.395 1.00 91.56 84 ASN A N 1
ATOM 686 C CA . ASN A 1 84 ? 9.124 13.241 0.235 1.00 91.56 84 ASN A CA 1
ATOM 687 C C . ASN A 1 84 ? 9.111 12.032 -0.707 1.00 91.56 84 ASN A C 1
ATOM 689 O O . ASN A 1 84 ? 9.135 10.882 -0.277 1.00 91.56 84 ASN A O 1
ATOM 693 N N . ASN A 1 85 ? 9.016 12.306 -2.005 1.00 91.62 85 ASN A N 1
ATOM 694 C CA . ASN A 1 85 ? 9.035 11.292 -3.058 1.00 91.62 85 ASN A CA 1
ATOM 695 C C . ASN A 1 85 ? 9.733 11.850 -4.314 1.00 91.62 85 ASN A C 1
ATOM 697 O O . ASN A 1 85 ? 9.082 12.097 -5.330 1.00 91.62 85 ASN A O 1
ATOM 701 N N . PRO A 1 86 ? 11.056 12.103 -4.265 1.00 88.31 86 PRO A N 1
ATOM 702 C CA . PRO A 1 86 ? 11.777 12.728 -5.379 1.00 88.31 86 PRO A CA 1
ATOM 703 C C . PRO A 1 86 ? 11.751 11.881 -6.659 1.00 88.31 86 PRO A C 1
ATOM 705 O O . PRO A 1 86 ? 11.875 12.421 -7.754 1.00 88.31 86 PRO A O 1
ATOM 708 N N . GLY A 1 87 ? 11.566 10.563 -6.533 1.00 88.50 87 GLY A N 1
ATOM 709 C CA . GLY A 1 87 ? 11.454 9.650 -7.668 1.00 88.50 87 GLY A CA 1
ATOM 710 C C . GLY A 1 87 ? 10.065 9.602 -8.307 1.00 88.50 87 GLY A C 1
ATOM 711 O O . GLY A 1 87 ? 9.925 8.962 -9.344 1.00 88.50 87 GLY A O 1
ATOM 712 N N . SER A 1 88 ? 9.046 10.238 -7.708 1.00 93.19 88 SER A N 1
ATOM 713 C CA . SER A 1 88 ? 7.636 10.075 -8.108 1.00 93.19 88 SER A CA 1
ATOM 714 C C . SER A 1 88 ? 7.253 8.599 -8.276 1.00 93.19 88 SER A C 1
ATOM 716 O O . SER A 1 88 ? 6.591 8.206 -9.236 1.00 93.19 88 SER A O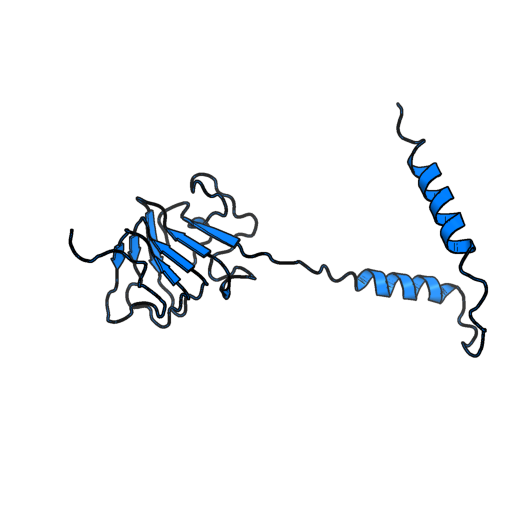 1
ATOM 718 N N . LEU A 1 89 ? 7.730 7.766 -7.349 1.00 94.62 89 LEU A N 1
ATOM 719 C CA . LEU A 1 89 ? 7.513 6.325 -7.352 1.00 94.62 89 LEU A CA 1
ATOM 720 C C . LEU A 1 89 ? 6.333 5.963 -6.447 1.00 94.62 89 LEU A C 1
ATOM 722 O O . LEU A 1 89 ? 5.838 6.769 -5.663 1.00 94.62 89 LEU A O 1
ATOM 726 N N . THR A 1 90 ? 5.881 4.728 -6.564 1.00 95.56 90 THR A N 1
ATOM 727 C CA . THR A 1 90 ? 4.829 4.132 -5.741 1.00 95.56 90 THR A CA 1
ATOM 728 C C . THR A 1 90 ? 5.394 2.878 -5.077 1.00 95.56 90 THR A C 1
ATOM 730 O O . THR A 1 90 ? 6.420 2.359 -5.534 1.00 95.56 90 THR A O 1
ATOM 733 N N . PRO A 1 91 ? 4.707 2.300 -4.078 1.00 95.00 91 PRO A N 1
ATOM 734 C CA . PRO A 1 91 ? 5.073 0.990 -3.548 1.00 95.00 91 PRO A CA 1
ATOM 735 C C . PRO A 1 91 ? 5.157 -0.103 -4.620 1.00 95.00 91 PRO A C 1
ATOM 737 O O . PRO A 1 91 ? 5.880 -1.078 -4.440 1.00 95.00 91 PRO A O 1
ATOM 740 N N . THR A 1 92 ? 4.434 0.060 -5.734 1.00 94.62 92 THR A N 1
ATOM 741 C CA . THR A 1 92 ? 4.467 -0.851 -6.885 1.00 94.62 92 THR A CA 1
ATOM 742 C C . THR A 1 92 ? 5.698 -0.615 -7.766 1.00 94.62 92 THR A C 1
ATOM 744 O O . THR A 1 92 ? 6.336 -1.567 -8.205 1.00 94.62 92 THR A O 1
ATOM 747 N N . THR A 1 93 ? 6.026 0.647 -8.058 1.00 93.19 93 THR A N 1
ATOM 748 C CA . THR A 1 93 ? 7.082 1.020 -9.021 1.00 93.19 93 THR A CA 1
ATOM 749 C C . THR A 1 93 ? 8.460 1.195 -8.389 1.00 93.19 93 THR A C 1
ATOM 751 O O . THR A 1 93 ? 9.438 1.413 -9.102 1.00 93.19 93 THR A O 1
ATOM 754 N N . SER A 1 94 ? 8.554 1.085 -7.064 1.00 92.12 94 SER A N 1
ATOM 755 C CA . SER A 1 94 ? 9.822 1.055 -6.344 1.00 92.12 94 SER A CA 1
ATOM 756 C C . SER A 1 94 ? 10.725 -0.085 -6.848 1.00 92.12 94 SER A C 1
ATOM 758 O O . SER A 1 94 ? 10.257 -1.223 -6.958 1.00 92.12 94 SER A O 1
ATOM 760 N N . PRO A 1 95 ? 12.027 0.164 -7.091 1.00 90.25 95 PRO A N 1
ATOM 761 C CA . PRO A 1 95 ? 13.001 -0.874 -7.446 1.00 90.25 95 PRO A CA 1
ATOM 762 C C . PRO A 1 95 ? 13.098 -2.013 -6.423 1.00 90.25 95 PRO A C 1
ATOM 764 O O . PRO A 1 95 ? 13.516 -3.116 -6.766 1.00 90.25 95 PRO A O 1
ATOM 767 N N . THR A 1 96 ? 12.696 -1.754 -5.176 1.00 91.81 96 THR A N 1
ATOM 768 C CA . THR A 1 96 ? 12.683 -2.709 -4.059 1.00 91.81 96 THR A CA 1
ATOM 769 C C . THR A 1 96 ? 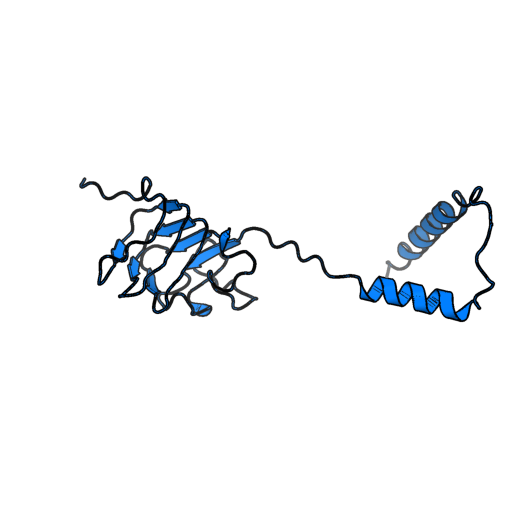11.272 -3.097 -3.620 1.00 91.81 96 THR A C 1
ATOM 771 O O . THR A 1 96 ? 11.113 -3.640 -2.528 1.00 91.81 96 THR A O 1
ATOM 774 N N . SER A 1 97 ? 10.252 -2.873 -4.458 1.00 92.38 97 SER A N 1
ATOM 775 C CA . SER A 1 97 ? 8.825 -3.077 -4.147 1.00 92.38 97 SER A CA 1
ATOM 776 C C . SER A 1 97 ? 8.529 -4.370 -3.381 1.00 92.38 97 SER A C 1
ATOM 778 O O . SER A 1 97 ? 7.931 -4.317 -2.308 1.00 92.38 97 SER A O 1
ATOM 780 N N . ALA A 1 98 ? 9.034 -5.515 -3.848 1.00 91.69 98 ALA A N 1
ATOM 781 C CA . ALA A 1 98 ? 8.819 -6.820 -3.213 1.00 91.69 98 ALA A CA 1
ATOM 782 C C . ALA A 1 98 ? 9.370 -6.925 -1.776 1.00 91.69 98 ALA A C 1
ATOM 784 O O . ALA A 1 98 ? 8.858 -7.702 -0.976 1.00 91.69 98 ALA A O 1
ATOM 785 N N . SER A 1 99 ? 10.398 -6.145 -1.441 1.00 94.38 99 SER A N 1
ATOM 786 C CA . SER A 1 99 ? 10.976 -6.065 -0.095 1.00 94.38 99 SER A CA 1
ATOM 787 C C . SER A 1 99 ? 10.470 -4.873 0.715 1.00 94.38 99 SER A C 1
ATOM 789 O O . SER A 1 99 ? 10.707 -4.820 1.916 1.00 94.38 99 SER A O 1
ATOM 791 N N . ASP A 1 100 ? 9.788 -3.915 0.094 1.00 95.88 100 ASP A N 1
ATOM 792 C CA . ASP A 1 100 ? 9.391 -2.672 0.748 1.00 95.88 100 ASP A CA 1
ATOM 793 C C . ASP A 1 100 ? 8.262 -2.875 1.762 1.00 95.88 100 ASP A C 1
ATOM 795 O O . ASP A 1 100 ? 7.478 -3.830 1.705 1.00 95.88 100 ASP A O 1
ATOM 799 N N . TYR A 1 101 ? 8.167 -1.933 2.694 1.00 96.62 101 TYR A N 1
ATOM 800 C CA . TYR A 1 101 ? 7.075 -1.853 3.655 1.00 96.62 101 TYR A CA 1
ATOM 801 C C . TYR A 1 101 ? 6.112 -0.741 3.269 1.00 96.62 101 TYR A C 1
ATOM 803 O O . TYR A 1 101 ? 6.527 0.325 2.823 1.00 96.62 101 TYR A O 1
ATOM 811 N N . VAL A 1 102 ? 4.823 -0.971 3.488 1.00 97.12 102 VAL A N 1
ATOM 812 C CA . VAL A 1 102 ? 3.758 -0.005 3.228 1.00 97.12 102 VAL A CA 1
ATOM 813 C C . VAL A 1 102 ? 2.989 0.254 4.512 1.00 97.12 102 VAL A C 1
ATOM 815 O O . VAL A 1 102 ? 2.582 -0.681 5.200 1.00 97.12 102 VAL A O 1
ATOM 818 N N . VAL A 1 103 ? 2.782 1.527 4.832 1.00 96.62 103 VAL A N 1
ATOM 819 C CA . VAL A 1 103 ? 2.090 1.989 6.033 1.00 96.62 103 VAL A CA 1
ATOM 820 C C . VAL A 1 103 ? 0.970 2.945 5.638 1.00 96.62 103 VAL A C 1
ATOM 822 O O . VAL A 1 103 ? 1.204 4.076 5.208 1.00 96.62 103 VAL A O 1
ATOM 825 N N . ILE A 1 104 ? -0.267 2.496 5.835 1.00 96.38 104 ILE A N 1
ATOM 826 C CA . ILE A 1 104 ? -1.463 3.315 5.658 1.00 96.38 104 ILE A CA 1
ATOM 827 C C . ILE A 1 104 ? -1.762 4.035 6.967 1.00 96.38 104 ILE A C 1
ATOM 829 O O . ILE A 1 104 ? -2.276 3.432 7.913 1.00 96.38 104 ILE A O 1
ATOM 833 N N . LEU A 1 105 ? -1.438 5.326 7.026 1.00 94.94 105 LEU A N 1
ATOM 834 C CA . LEU A 1 105 ? -1.631 6.148 8.222 1.00 94.94 105 LEU A CA 1
ATOM 835 C C . LEU A 1 105 ? -3.116 6.352 8.563 1.00 94.94 105 LEU A C 1
ATOM 837 O O . LEU A 1 105 ? -4.002 6.251 7.711 1.00 94.94 105 LEU A O 1
ATOM 841 N N . SER A 1 106 ? -3.390 6.657 9.833 1.00 93.31 106 SER A N 1
ATOM 842 C CA . SER A 1 106 ? -4.739 6.936 10.338 1.00 93.31 106 SER A CA 1
ATOM 843 C C . SER A 1 106 ? -5.419 8.077 9.575 1.00 93.31 106 SER A C 1
ATOM 845 O O . SER A 1 106 ? -4.757 9.001 9.108 1.00 93.31 106 SER A O 1
ATOM 847 N N . ALA A 1 107 ? -6.752 8.038 9.486 1.00 91.69 107 ALA A N 1
ATOM 848 C CA . ALA A 1 107 ? -7.572 9.023 8.768 1.00 91.69 107 ALA A CA 1
ATOM 849 C C . ALA A 1 107 ? -7.273 9.161 7.256 1.00 91.69 107 ALA A C 1
ATOM 851 O O . ALA A 1 107 ? -7.800 10.063 6.603 1.00 91.69 107 ALA A O 1
ATOM 852 N N . ARG A 1 108 ? -6.474 8.254 6.675 1.00 92.88 108 ARG A N 1
ATOM 853 C CA . ARG A 1 108 ? -6.256 8.151 5.227 1.00 92.88 108 ARG A CA 1
ATOM 854 C C . ARG A 1 108 ? -7.015 6.969 4.643 1.00 92.88 108 ARG A C 1
ATOM 856 O O . ARG A 1 108 ? -7.194 5.946 5.303 1.00 92.88 108 ARG A O 1
ATOM 863 N N . THR A 1 109 ? -7.476 7.135 3.407 1.00 95.75 109 THR A N 1
ATOM 864 C CA . THR A 1 109 ? -8.107 6.072 2.619 1.00 95.75 109 THR A CA 1
ATOM 865 C C . THR A 1 109 ? -7.320 5.870 1.337 1.00 95.75 109 THR A C 1
ATOM 867 O O . THR A 1 109 ? -7.201 6.807 0.551 1.00 95.75 109 THR A O 1
ATOM 870 N N . VAL A 1 110 ? -6.807 4.659 1.132 1.00 97.12 110 VAL A N 1
ATOM 871 C CA . VAL A 1 110 ? -6.137 4.267 -0.112 1.00 97.12 110 VAL A CA 1
ATOM 872 C C . VAL A 1 110 ? -7.021 3.305 -0.889 1.00 97.12 110 VAL A C 1
ATOM 874 O O . VAL A 1 110 ? -7.501 2.315 -0.341 1.00 97.12 110 VAL A O 1
ATOM 877 N N . THR A 1 111 ? -7.244 3.592 -2.164 1.00 96.62 111 THR A N 1
ATOM 878 C CA . THR A 1 111 ? -7.998 2.738 -3.083 1.00 96.62 111 THR A CA 1
ATOM 879 C C . THR A 1 111 ? -7.055 1.989 -4.016 1.00 96.62 111 THR A C 1
ATOM 881 O O . THR A 1 111 ? -6.108 2.555 -4.555 1.00 96.62 111 THR A O 1
ATOM 884 N N . VAL A 1 112 ? -7.315 0.705 -4.234 1.00 96.19 112 VAL A N 1
ATOM 885 C CA . VAL A 1 112 ? -6.558 -0.133 -5.164 1.00 96.19 112 VAL A CA 1
ATOM 886 C C . VAL A 1 112 ? -7.462 -0.455 -6.347 1.00 96.19 112 VAL A C 1
ATOM 888 O O . VAL A 1 112 ? -8.535 -1.036 -6.195 1.00 96.19 112 VAL A O 1
ATOM 891 N N . SER A 1 113 ? -7.061 -0.009 -7.534 1.00 94.19 113 SER A N 1
ATOM 892 C CA . SER A 1 113 ? -7.816 -0.173 -8.783 1.00 94.19 113 SER A CA 1
ATOM 893 C C . SER A 1 113 ? -7.177 -1.156 -9.763 1.00 94.19 113 SER A C 1
ATOM 895 O O . SER A 1 113 ? -7.777 -1.462 -10.791 1.00 94.19 113 SER A O 1
ATOM 897 N N . SER A 1 114 ? -5.998 -1.694 -9.443 1.00 94.50 114 SER A N 1
ATOM 898 C CA . SER A 1 114 ? -5.309 -2.690 -10.262 1.00 94.50 114 SER A CA 1
ATOM 899 C C . SER A 1 114 ? -4.808 -3.882 -9.437 1.00 94.50 114 SER A C 1
ATOM 901 O O . SER A 1 114 ? -4.563 -3.784 -8.235 1.00 94.50 114 SER A O 1
ATOM 903 N N . ASN A 1 115 ? -4.690 -5.030 -10.102 1.00 95.06 115 ASN A N 1
ATOM 904 C CA . ASN A 1 115 ? -4.349 -6.319 -9.497 1.00 95.06 115 ASN A CA 1
ATOM 905 C C . ASN A 1 115 ? -2.861 -6.422 -9.109 1.00 95.06 115 ASN A C 1
ATOM 907 O O . ASN A 1 115 ? -2.046 -5.568 -9.460 1.00 95.06 115 ASN A O 1
ATOM 911 N N . ASN A 1 116 ? -2.505 -7.521 -8.439 1.00 95.19 116 ASN A N 1
ATOM 912 C CA . ASN A 1 116 ? -1.120 -7.979 -8.250 1.00 95.19 116 ASN A CA 1
ATOM 913 C C . ASN A 1 116 ? -0.213 -7.038 -7.436 1.00 95.19 116 ASN A C 1
ATOM 915 O O . ASN A 1 116 ? 0.979 -6.903 -7.716 1.00 95.19 116 ASN A O 1
ATOM 919 N N . LYS A 1 117 ? -0.762 -6.383 -6.404 1.00 95.62 117 LYS A N 1
ATOM 920 C CA . LYS A 1 117 ? 0.064 -5.597 -5.463 1.00 95.62 117 LYS A CA 1
ATOM 921 C C . LYS A 1 117 ? 0.938 -6.519 -4.631 1.00 95.62 117 LYS A C 1
ATOM 923 O O . LYS A 1 117 ? 0.412 -7.448 -4.027 1.00 95.62 117 LYS A O 1
ATOM 928 N N . THR A 1 118 ? 2.242 -6.250 -4.625 1.00 95.69 118 THR A N 1
ATOM 929 C CA . THR A 1 118 ? 3.236 -7.089 -3.953 1.00 95.69 118 THR A CA 1
ATOM 930 C C . THR A 1 118 ? 4.212 -6.241 -3.157 1.00 95.69 118 THR A C 1
ATOM 932 O O . THR A 1 118 ? 4.922 -5.427 -3.743 1.00 95.69 118 THR A O 1
ATOM 935 N N . ASN A 1 119 ? 4.272 -6.455 -1.842 1.00 96.25 119 ASN A N 1
ATOM 936 C CA . ASN A 1 119 ? 5.247 -5.832 -0.943 1.00 96.25 119 ASN A CA 1
ATOM 937 C C . ASN A 1 119 ? 5.556 -6.772 0.230 1.00 96.25 119 ASN A C 1
ATOM 939 O O . ASN A 1 119 ? 4.779 -7.677 0.517 1.00 96.25 119 ASN A O 1
ATOM 943 N N . ALA A 1 120 ? 6.651 -6.560 0.959 1.00 96.25 120 ALA A N 1
ATOM 944 C CA . ALA A 1 120 ? 6.977 -7.433 2.088 1.00 96.25 120 ALA A CA 1
ATOM 945 C C . ALA A 1 120 ? 6.000 -7.251 3.253 1.00 96.25 120 ALA A C 1
ATOM 947 O O . ALA A 1 120 ? 5.657 -8.209 3.939 1.00 96.25 120 ALA A O 1
ATOM 948 N N . ARG A 1 121 ? 5.535 -6.024 3.493 1.00 95.94 121 ARG A N 1
ATOM 949 C CA . ARG A 1 121 ? 4.662 -5.743 4.632 1.00 95.94 121 ARG A CA 1
ATOM 950 C C . ARG A 1 121 ? 3.615 -4.704 4.302 1.00 95.94 121 ARG A C 1
ATOM 952 O O . ARG A 1 121 ? 3.951 -3.637 3.792 1.00 95.94 121 ARG A O 1
ATOM 959 N N . LEU A 1 122 ? 2.385 -4.972 4.717 1.00 96.25 122 LEU A N 1
ATOM 960 C CA . LEU A 1 122 ? 1.291 -4.015 4.724 1.00 96.25 122 LEU A CA 1
ATOM 961 C C . LEU A 1 122 ? 0.864 -3.739 6.169 1.00 96.25 122 LEU A C 1
ATOM 963 O O . LEU A 1 122 ? 0.362 -4.617 6.861 1.00 96.25 122 LEU A O 1
ATOM 967 N N . THR A 1 123 ? 1.067 -2.508 6.634 1.00 95.88 123 THR A N 1
ATOM 968 C CA . THR A 1 123 ? 0.554 -2.015 7.917 1.00 95.88 123 THR A CA 1
ATOM 969 C C . THR A 1 123 ? -0.629 -1.092 7.659 1.00 95.88 123 THR A C 1
ATOM 971 O O . THR A 1 123 ? -0.459 -0.035 7.056 1.00 95.88 123 THR A O 1
ATOM 974 N N . VAL A 1 124 ? -1.822 -1.461 8.120 1.00 95.38 124 VAL A N 1
ATOM 975 C CA . VAL A 1 124 ? -3.030 -0.644 7.950 1.00 95.38 124 VAL A CA 1
ATOM 976 C C . VAL A 1 124 ? -3.458 -0.072 9.295 1.00 95.38 124 VAL A C 1
ATOM 978 O O . VAL A 1 124 ? -3.954 -0.796 10.152 1.00 95.38 124 VAL A O 1
ATOM 981 N N . THR A 1 125 ? -3.302 1.239 9.470 1.00 94.31 125 THR A N 1
ATOM 982 C CA . THR A 1 125 ? -3.864 1.996 10.604 1.00 94.31 125 THR A CA 1
ATOM 983 C C . THR A 1 125 ? -5.082 2.813 10.165 1.00 94.31 125 THR A C 1
ATOM 985 O O . THR A 1 125 ? -6.012 3.027 10.935 1.00 94.31 125 THR A O 1
ATOM 988 N N . GLY A 1 126 ? -5.089 3.283 8.914 1.00 93.69 126 GLY A N 1
ATOM 989 C CA . GLY A 1 126 ? -6.227 3.951 8.285 1.00 93.69 126 GLY A CA 1
ATOM 990 C C . GLY A 1 126 ? -7.196 2.978 7.617 1.00 93.69 126 GLY A C 1
ATOM 991 O O . GLY A 1 126 ? -7.665 2.011 8.218 1.00 93.69 126 GLY A O 1
ATOM 992 N N . ARG A 1 127 ? -7.514 3.254 6.351 1.00 95.19 127 ARG A N 1
ATOM 993 C CA . ARG A 1 127 ? -8.411 2.444 5.525 1.00 95.19 127 ARG A CA 1
ATOM 994 C C . ARG A 1 127 ? -7.760 2.121 4.186 1.00 95.19 127 ARG A C 1
ATOM 996 O O . ARG A 1 127 ? -7.228 3.010 3.527 1.00 95.19 127 ARG A O 1
ATOM 1003 N N . ILE A 1 128 ? -7.874 0.872 3.757 1.00 95.50 128 ILE A N 1
ATOM 1004 C CA . ILE A 1 128 ? -7.534 0.444 2.399 1.00 95.50 128 ILE A CA 1
ATOM 1005 C C . ILE A 1 128 ? -8.736 -0.253 1.761 1.00 95.50 128 ILE A C 1
ATOM 1007 O O . ILE A 1 128 ? -9.431 -1.022 2.420 1.00 95.50 128 ILE A O 1
ATOM 1011 N N . ASP A 1 129 ? -9.007 0.053 0.497 1.00 95.44 129 ASP A N 1
ATOM 1012 C CA . ASP A 1 129 ? -10.113 -0.503 -0.280 1.00 95.44 129 ASP A CA 1
ATOM 1013 C C . ASP A 1 129 ? -9.561 -1.183 -1.534 1.00 95.44 129 ASP A C 1
ATOM 1015 O O . ASP A 1 129 ? -9.127 -0.510 -2.471 1.00 95.44 129 ASP A O 1
ATOM 1019 N N . PHE A 1 130 ? -9.572 -2.518 -1.544 1.00 94.50 130 PHE A N 1
ATOM 1020 C CA . PHE A 1 130 ? -9.139 -3.321 -2.687 1.00 94.50 130 PHE A CA 1
ATOM 1021 C C . PHE A 1 130 ? -10.205 -3.441 -3.776 1.00 94.50 130 PHE A C 1
ATOM 1023 O O . PHE A 1 130 ? -9.985 -4.106 -4.781 1.00 94.50 130 PHE A O 1
ATOM 1030 N N . LYS A 1 131 ? -11.385 -2.828 -3.619 1.00 92.25 131 LYS A N 1
ATOM 1031 C CA . LYS A 1 131 ? -12.480 -2.935 -4.589 1.00 92.25 131 LYS A CA 1
ATOM 1032 C C . LYS A 1 131 ? -12.654 -4.415 -4.996 1.00 92.25 131 LYS A C 1
ATOM 1034 O O . LYS A 1 131 ? -12.753 -5.282 -4.129 1.00 92.25 131 LYS A O 1
ATOM 1039 N N . ALA A 1 132 ? -12.667 -4.708 -6.297 1.00 91.38 132 ALA A N 1
ATOM 1040 C CA . ALA A 1 132 ? -12.734 -6.064 -6.849 1.00 91.38 132 ALA A CA 1
ATOM 1041 C C . ALA A 1 132 ? -11.375 -6.586 -7.375 1.00 91.38 132 ALA A C 1
ATOM 1043 O O . ALA A 1 132 ? -11.355 -7.503 -8.195 1.00 91.38 132 ALA A O 1
ATOM 1044 N N . THR A 1 133 ? -10.245 -5.984 -6.978 1.00 94.31 133 THR A N 1
ATOM 1045 C CA . THR A 1 133 ? -8.914 -6.368 -7.479 1.00 94.31 133 THR A CA 1
ATOM 1046 C C . THR A 1 133 ? -8.405 -7.641 -6.809 1.00 94.31 133 THR A C 1
ATOM 1048 O O . THR A 1 133 ? -8.737 -7.919 -5.665 1.00 94.31 133 THR A O 1
ATOM 1051 N N . THR A 1 134 ? -7.613 -8.448 -7.509 1.00 94.25 134 THR A N 1
ATOM 1052 C CA . THR A 1 134 ? -7.158 -9.770 -7.036 1.00 94.25 134 THR A CA 1
ATOM 1053 C C . THR A 1 134 ? -5.647 -9.954 -7.202 1.00 94.25 134 THR A C 1
ATOM 1055 O O . THR A 1 134 ? -4.962 -9.117 -7.797 1.00 94.25 134 THR A O 1
ATOM 1058 N N . GLY A 1 135 ? -5.107 -11.046 -6.647 1.00 93.44 135 GLY A N 1
ATOM 1059 C CA . GLY A 1 135 ? -3.692 -11.417 -6.790 1.00 93.44 135 GLY A CA 1
ATOM 1060 C C . GLY A 1 135 ? -2.727 -10.635 -5.895 1.00 93.44 135 GLY A C 1
ATOM 1061 O O . GLY A 1 135 ? -1.524 -10.633 -6.139 1.00 93.44 135 GLY A O 1
ATOM 1062 N N . HIS A 1 136 ? -3.228 -9.942 -4.873 1.00 94.69 136 HIS A N 1
ATOM 1063 C CA . HIS A 1 136 ? -2.385 -9.208 -3.930 1.00 94.69 136 HIS A CA 1
ATOM 1064 C C . HIS A 1 136 ? -1.624 -10.167 -3.017 1.00 94.69 136 HIS A C 1
ATOM 1066 O O . HIS A 1 136 ? -2.216 -11.103 -2.484 1.00 94.69 136 HIS A O 1
ATOM 1072 N N . THR A 1 137 ? -0.331 -9.918 -2.824 1.00 95.38 137 THR A N 1
ATOM 1073 C CA . THR A 1 137 ? 0.541 -10.736 -1.977 1.00 95.38 137 THR A CA 1
ATOM 1074 C C . THR A 1 137 ? 1.374 -9.837 -1.076 1.00 95.38 137 THR A C 1
ATOM 1076 O O . THR A 1 137 ? 2.163 -9.025 -1.550 1.00 95.38 137 THR A O 1
ATOM 1079 N N . PHE A 1 138 ? 1.231 -10.000 0.230 1.00 95.31 138 PHE A N 1
ATOM 1080 C CA . PHE A 1 138 ? 2.060 -9.340 1.227 1.00 95.31 138 PHE A CA 1
ATOM 1081 C C . PHE A 1 138 ? 2.648 -10.400 2.147 1.00 95.31 138 PHE A C 1
ATOM 1083 O O . PHE A 1 138 ? 1.918 -11.277 2.580 1.00 95.31 138 PHE A O 1
ATOM 1090 N N . THR A 1 139 ? 3.942 -10.363 2.467 1.00 95.75 139 THR A N 1
ATOM 1091 C CA . THR A 1 139 ? 4.497 -11.385 3.378 1.00 95.75 139 THR A CA 1
ATOM 1092 C C . THR A 1 139 ? 3.846 -11.293 4.759 1.00 95.75 139 THR A C 1
ATOM 1094 O O . THR A 1 139 ? 3.448 -12.308 5.321 1.00 95.75 139 THR A O 1
ATOM 1097 N N . GLU A 1 140 ? 3.684 -10.073 5.271 1.00 94.50 140 GLU A N 1
ATOM 1098 C CA . GLU A 1 140 ? 3.049 -9.781 6.559 1.00 94.50 140 GLU A CA 1
ATOM 1099 C C . GLU A 1 140 ? 1.979 -8.693 6.392 1.00 94.50 140 GLU A C 1
ATOM 1101 O O . GLU A 1 140 ? 2.227 -7.631 5.810 1.00 94.50 140 GLU A O 1
ATOM 1106 N N . ILE A 1 141 ? 0.794 -8.933 6.942 1.00 94.69 141 ILE A N 1
ATOM 1107 C CA . ILE A 1 141 ? -0.331 -8.002 6.990 1.00 94.69 141 ILE A CA 1
ATOM 1108 C C . ILE A 1 141 ? -0.630 -7.733 8.461 1.00 94.69 141 ILE A C 1
ATOM 1110 O O . ILE A 1 141 ? -0.896 -8.643 9.241 1.00 94.69 141 ILE A O 1
ATOM 1114 N N . ARG A 1 142 ? -0.581 -6.466 8.861 1.00 93.81 142 ARG A N 1
ATOM 1115 C CA . ARG A 1 142 ? -0.762 -6.077 10.262 1.00 93.81 142 ARG A CA 1
ATOM 1116 C C . ARG A 1 142 ? -1.459 -4.741 10.409 1.00 93.81 142 ARG A C 1
ATOM 1118 O O . ARG A 1 142 ? -1.570 -3.969 9.456 1.00 93.81 142 ARG A O 1
ATOM 1125 N N . GLY A 1 143 ? -1.863 -4.441 11.632 1.00 90.81 143 GLY A N 1
ATOM 1126 C CA . GLY A 1 143 ? -2.437 -3.154 11.996 1.00 90.81 143 GLY A CA 1
ATOM 1127 C C . GLY A 1 143 ? -3.788 -3.286 12.681 1.00 90.81 143 GLY A C 1
ATOM 1128 O O . GLY A 1 143 ? -4.191 -4.371 13.091 1.00 90.81 143 GLY A O 1
ATOM 1129 N N . SER A 1 144 ? -4.443 -2.141 12.831 1.00 90.12 144 SER A N 1
ATOM 1130 C CA . SER A 1 144 ? -5.709 -1.958 13.554 1.00 90.12 144 SER A CA 1
ATOM 1131 C C . SER A 1 144 ? -6.742 -1.164 12.745 1.00 90.12 144 SER A C 1
ATOM 1133 O O . SER A 1 144 ? -7.773 -0.739 13.264 1.00 90.12 144 SER A O 1
ATOM 1135 N N . GLY A 1 145 ? -6.432 -0.894 11.476 1.00 91.31 145 GLY A N 1
ATOM 1136 C CA . GLY A 1 145 ? -7.284 -0.166 10.551 1.00 91.31 145 GLY A CA 1
ATOM 1137 C C . GLY A 1 145 ? -8.346 -1.051 9.903 1.00 91.31 145 GLY A C 1
ATOM 1138 O O . GLY A 1 145 ? -8.685 -2.129 10.380 1.00 91.31 145 GLY A O 1
ATOM 1139 N N . LYS A 1 146 ? -8.882 -0.587 8.772 1.00 92.44 146 LYS A N 1
ATOM 1140 C CA . LYS A 1 146 ? -9.926 -1.299 8.021 1.00 92.44 146 LYS A CA 1
ATOM 1141 C C . LYS A 1 146 ? -9.439 -1.691 6.633 1.00 92.44 146 LYS A C 1
ATOM 1143 O O . LYS A 1 146 ? -9.052 -0.824 5.848 1.00 92.44 146 LYS A O 1
ATOM 1148 N N . ILE A 1 147 ? -9.527 -2.980 6.324 1.00 93.06 147 ILE A N 1
ATOM 1149 C CA . ILE A 1 147 ? -9.353 -3.521 4.973 1.00 93.06 147 ILE A CA 1
ATOM 1150 C C . ILE A 1 147 ? -10.744 -3.768 4.393 1.00 93.06 147 ILE A C 1
ATOM 1152 O O . ILE A 1 147 ? -11.581 -4.398 5.033 1.00 93.06 147 ILE A O 1
ATOM 1156 N N . ILE A 1 148 ? -11.006 -3.237 3.201 1.00 93.19 148 ILE A N 1
ATOM 1157 C CA . ILE A 1 148 ? -12.306 -3.333 2.538 1.00 93.19 148 ILE A CA 1
ATOM 1158 C C . ILE A 1 148 ? -12.148 -4.048 1.213 1.00 93.19 148 ILE A C 1
ATOM 1160 O O . ILE A 1 148 ? -11.248 -3.751 0.429 1.00 93.19 148 ILE A O 1
ATOM 1164 N N . LEU A 1 149 ? -13.060 -4.984 0.995 1.00 92.88 149 LEU A N 1
ATOM 1165 C CA . LEU A 1 149 ? -13.092 -5.917 -0.113 1.00 92.88 149 LEU A CA 1
ATOM 1166 C C . LEU A 1 149 ? -14.495 -5.879 -0.732 1.00 92.88 149 LEU A C 1
ATOM 1168 O O . LEU A 1 149 ? -15.483 -5.771 -0.003 1.00 92.88 149 LEU A O 1
ATOM 1172 N N . LYS A 1 150 ? -14.608 -5.960 -2.063 1.00 88.75 150 LYS A N 1
ATOM 1173 C CA . LYS A 1 150 ? -15.900 -6.185 -2.743 1.00 88.75 150 LYS A CA 1
ATOM 1174 C C . LYS A 1 150 ? -16.168 -7.652 -3.076 1.00 88.75 150 LYS A C 1
ATOM 1176 O O . LYS A 1 150 ? -17.276 -7.961 -3.508 1.00 88.75 150 LYS A O 1
ATOM 1181 N N . ALA A 1 151 ? -15.182 -8.527 -2.927 1.00 82.94 151 ALA A N 1
ATOM 1182 C CA . ALA A 1 151 ? -15.293 -9.950 -3.209 1.00 82.94 151 ALA A CA 1
ATOM 1183 C C . ALA A 1 151 ? -14.487 -10.749 -2.173 1.00 82.94 151 ALA A C 1
ATOM 1185 O O . ALA A 1 151 ? -13.980 -10.191 -1.202 1.00 82.94 151 ALA A O 1
ATOM 1186 N N . ASP A 1 152 ? -14.356 -12.055 -2.387 1.00 85.00 152 ASP A N 1
ATOM 1187 C CA . ASP A 1 152 ? -13.384 -12.872 -1.663 1.00 85.00 152 ASP A CA 1
ATOM 1188 C C . ASP A 1 152 ? -11.984 -12.655 -2.264 1.00 85.00 152 ASP A C 1
ATOM 1190 O O . ASP A 1 152 ? -11.469 -13.453 -3.045 1.00 85.00 152 ASP A O 1
ATOM 1194 N N . ASN A 1 153 ? -11.432 -11.464 -2.019 1.00 88.00 153 ASN A N 1
ATOM 1195 C CA . ASN A 1 153 ? -10.167 -10.995 -2.584 1.00 88.00 153 ASN A CA 1
ATOM 1196 C C . ASN A 1 153 ? -9.183 -10.524 -1.508 1.00 88.00 153 ASN A C 1
ATOM 1198 O O . ASN A 1 153 ? -8.400 -9.599 -1.741 1.00 88.00 153 ASN A O 1
ATOM 1202 N N . PHE A 1 154 ? -9.224 -11.150 -0.328 1.00 89.62 154 PHE A N 1
ATOM 1203 C CA . PHE A 1 154 ? -8.262 -10.846 0.726 1.00 89.62 154 PHE A CA 1
ATOM 1204 C C . PHE A 1 154 ? -6.831 -11.150 0.235 1.00 89.62 154 PHE A C 1
ATOM 1206 O O . PHE A 1 154 ? -6.613 -12.188 -0.398 1.00 89.62 154 PHE A O 1
ATOM 1213 N N . PRO A 1 155 ? -5.851 -10.260 0.475 1.00 91.88 155 PRO A N 1
ATOM 1214 C CA . PRO A 1 155 ? -4.483 -10.487 0.030 1.00 91.88 155 PRO A CA 1
ATOM 1215 C C . PRO A 1 155 ? -3.864 -11.739 0.656 1.00 91.88 155 PRO A C 1
ATOM 1217 O O . PRO A 1 155 ? -4.044 -12.002 1.842 1.00 91.88 155 PRO A O 1
ATOM 1220 N N . ALA A 1 156 ? -3.069 -12.477 -0.114 1.00 93.50 156 ALA A N 1
ATOM 1221 C CA . ALA A 1 156 ? -2.261 -13.557 0.439 1.00 93.50 156 ALA A CA 1
ATOM 1222 C C . ALA A 1 156 ? -1.204 -12.978 1.391 1.00 93.50 156 ALA A C 1
ATOM 1224 O O . ALA A 1 156 ? -0.585 -11.966 1.063 1.00 93.50 156 ALA A O 1
ATOM 1225 N N . GLY A 1 157 ? -0.989 -13.616 2.542 1.00 91.62 157 GLY A N 1
ATOM 1226 C CA . GLY A 1 157 ? -0.012 -13.166 3.531 1.00 91.62 157 GLY A CA 1
ATOM 1227 C C . GLY A 1 157 ? -0.273 -13.669 4.939 1.00 91.62 157 GLY A C 1
ATOM 1228 O O . GLY A 1 157 ? -1.350 -14.191 5.224 1.00 91.62 157 GLY A O 1
ATOM 1229 N N . ASP A 1 158 ? 0.703 -13.486 5.827 1.00 92.88 158 ASP A N 1
ATOM 1230 C CA . ASP A 1 158 ? 0.491 -13.695 7.257 1.00 92.88 158 ASP A CA 1
ATOM 1231 C C . ASP A 1 158 ? -0.264 -12.500 7.855 1.00 92.88 158 ASP A C 1
ATOM 1233 O O . ASP A 1 158 ? 0.308 -11.428 8.048 1.00 92.88 158 ASP A O 1
ATOM 1237 N N . ALA A 1 159 ? -1.555 -12.689 8.135 1.00 91.19 159 ALA A N 1
ATOM 1238 C CA . ALA A 1 159 ? -2.420 -11.702 8.779 1.00 91.19 159 ALA A CA 1
ATOM 1239 C C . ALA A 1 159 ? -2.596 -11.937 10.292 1.00 91.19 159 ALA A C 1
ATOM 1241 O O . ALA A 1 159 ? -3.462 -11.318 10.905 1.00 91.19 159 ALA A O 1
ATOM 1242 N N . SER A 1 160 ? -1.790 -12.805 10.916 1.00 87.25 160 SER A N 1
ATOM 1243 C CA . SER A 1 160 ? -1.870 -13.111 12.358 1.00 87.25 160 SER A CA 1
ATOM 1244 C C . SER A 1 160 ? -1.661 -11.886 13.259 1.00 87.25 160 SER A C 1
ATOM 1246 O O . SER A 1 160 ? -2.130 -11.845 14.395 1.00 87.25 160 SER A O 1
ATOM 1248 N N . HIS A 1 161 ? -0.995 -10.857 12.733 1.00 82.31 161 HIS A N 1
ATOM 1249 C CA . HIS A 1 161 ? -0.759 -9.573 13.389 1.00 82.31 161 HIS A CA 1
ATOM 1250 C C . HIS A 1 161 ? -1.821 -8.504 13.062 1.00 82.31 161 HIS A C 1
ATOM 1252 O O . HIS A 1 161 ? -1.653 -7.332 13.421 1.00 82.31 161 HIS A O 1
ATOM 1258 N N . PHE A 1 162 ? -2.896 -8.867 12.357 1.00 80.81 162 PHE A N 1
ATOM 1259 C CA . PHE A 1 162 ? -4.025 -7.991 12.058 1.00 80.81 162 PHE A CA 1
ATOM 1260 C C . PHE A 1 162 ? -5.133 -8.221 13.093 1.00 80.81 162 PHE A C 1
ATOM 1262 O O . PHE A 1 162 ? -5.866 -9.206 13.038 1.00 80.81 162 PHE A O 1
ATOM 1269 N N . LEU A 1 163 ? -5.226 -7.329 14.081 1.00 70.06 163 LEU A N 1
ATOM 1270 C CA . LEU A 1 163 ? -6.166 -7.484 15.190 1.00 70.06 163 LEU A CA 1
ATOM 1271 C C . LEU A 1 163 ? -7.573 -7.047 14.771 1.00 70.06 163 LEU A C 1
ATOM 1273 O O . LEU A 1 163 ? -7.868 -5.855 14.755 1.00 70.06 163 LEU A O 1
ATOM 1277 N N . THR A 1 164 ? -8.442 -8.023 14.523 1.00 60.94 164 THR A N 1
ATOM 1278 C CA . THR A 1 164 ? -9.886 -7.935 14.787 1.00 60.94 164 THR A CA 1
ATOM 1279 C C . THR A 1 164 ? -10.388 -9.316 15.206 1.00 60.94 164 THR A C 1
ATOM 1281 O O . THR A 1 164 ? -11.023 -10.014 14.422 1.00 60.94 164 THR A O 1
ATOM 1284 N N . GLU A 1 165 ? -10.079 -9.727 16.433 1.00 39.41 165 GLU A N 1
ATOM 1285 C CA . GLU A 1 165 ? -11.041 -10.512 17.210 1.00 39.41 165 GLU A CA 1
ATOM 1286 C C . GLU A 1 165 ? -11.680 -9.526 18.182 1.00 39.41 165 GLU A C 1
ATOM 1288 O O . GLU A 1 165 ? -10.974 -8.782 18.862 1.00 39.41 165 GLU A O 1
ATOM 1293 N N . ASP A 1 166 ? -13.005 -9.454 18.145 1.00 41.12 166 ASP A N 1
ATOM 1294 C CA . ASP A 1 166 ? 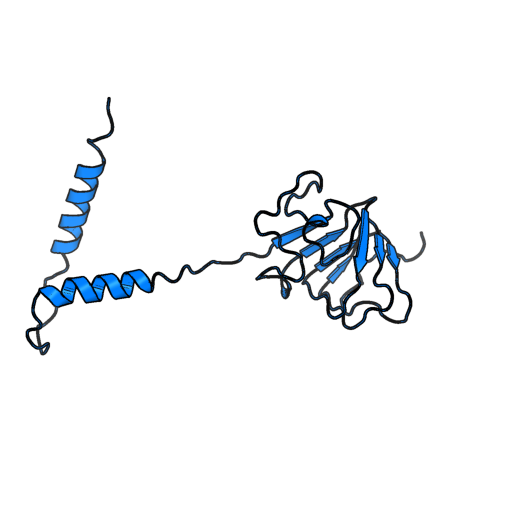-13.837 -8.528 18.904 1.00 41.12 166 ASP A CA 1
ATOM 1295 C C . ASP A 1 166 ? -13.356 -8.339 20.362 1.00 41.12 166 ASP A C 1
ATOM 1297 O O . ASP A 1 166 ? -13.349 -9.275 21.167 1.00 41.12 166 ASP A O 1
ATOM 1301 N N . GLN A 1 167 ? -12.979 -7.102 20.700 1.00 37.72 167 GLN A N 1
ATOM 1302 C CA . GLN A 1 167 ? -12.925 -6.562 22.064 1.00 37.72 167 GLN A CA 1
ATOM 1303 C C . GLN A 1 167 ? -13.965 -5.449 22.166 1.00 37.72 167 GLN A C 1
ATOM 1305 O O . GLN A 1 167 ? -13.980 -4.585 21.255 1.00 37.72 167 GLN A O 1
#

Radius of gyration: 27.05 Å; Cα contacts (8 Å, |Δi|>4): 299; chains: 1; bounding box: 75×47×52 Å

pLDDT: mean 76.95, std 22.2, range [37.47, 97.12]